Protein AF-A0A7V9P901-F1 (afdb_monomer_lite)

Foldseek 3Di:
DKDWDKDFQPVVLVVFWDDWDWDDDDDPRPWIKIWTAGPVRFGAWMATDDPPPGPGPDVRCVVCVVRNVVRIDGPVNDIDDPPPDVVVVVVVVVVVVDDPVVVVVVVVVVVVVVVVCVVVDPDD

Secondary structure (DSSP, 8-state):
-EE--EEE-HHHHHHHEEEEEEE-SBTTBSS-EEEEEETT--EEEEEE-SGGG--TTHHHHHHTGGGSGGGEEETTSS-EE----HHHHHHHHHHTTS-HHHHHHHHHHHHHHHHHHHHHS---

Sequence (124 aa):
MQCNILVFDYEKAKEKLARITYTEEGSGKKHPVYRFFDGDNDYICEVRYGGATANALQRGFWTHTKNALKYFDSITNGWIDYSLNPVLVKFFSHALLSTSRAHENALVELQKDIEEQKRNSVLG

Structure (mmCIF, N/CA/C/O backbone):
data_AF-A0A7V9P901-F1
#
_entry.id   AF-A0A7V9P901-F1
#
loop_
_atom_site.group_PDB
_atom_site.id
_atom_site.type_symbol
_atom_site.label_atom_id
_atom_site.label_alt_id
_atom_site.label_comp_id
_atom_site.label_asym_id
_atom_site.label_entity_id
_atom_site.label_seq_id
_atom_site.pdbx_PDB_ins_code
_atom_site.Cartn_x
_atom_site.Cartn_y
_atom_site.Cartn_z
_atom_site.occupancy
_atom_site.B_iso_or_equiv
_atom_site.auth_seq_id
_atom_site.auth_comp_id
_atom_site.auth_asym_id
_atom_site.auth_atom_id
_atom_site.pdbx_PDB_model_num
ATOM 1 N N . MET A 1 1 ? -17.088 9.528 -3.647 1.00 62.81 1 MET A N 1
ATOM 2 C CA . MET A 1 1 ? -15.793 9.315 -4.338 1.00 62.81 1 MET A CA 1
ATOM 3 C C . MET A 1 1 ? -15.106 8.176 -3.616 1.00 62.81 1 MET A C 1
ATOM 5 O O . MET A 1 1 ? -14.829 8.318 -2.435 1.00 62.81 1 MET A O 1
ATOM 9 N N . GLN A 1 2 ? -14.871 7.044 -4.279 1.00 71.31 2 GLN A N 1
ATOM 10 C CA . GLN A 1 2 ? -14.317 5.868 -3.608 1.00 71.31 2 GLN A CA 1
ATOM 11 C C . GLN A 1 2 ? -12.783 5.900 -3.583 1.00 71.31 2 GLN A C 1
ATOM 13 O O . GLN A 1 2 ? -12.152 6.264 -4.573 1.00 71.31 2 GLN A O 1
ATOM 18 N N . CYS A 1 3 ? -12.188 5.515 -2.456 1.00 72.69 3 CYS A N 1
ATOM 19 C CA . CYS A 1 3 ? -10.744 5.387 -2.268 1.00 72.69 3 CYS A CA 1
ATOM 20 C C . CYS A 1 3 ? -10.424 4.031 -1.635 1.00 72.69 3 CYS A C 1
ATOM 22 O O . CYS A 1 3 ? -11.201 3.517 -0.836 1.00 72.69 3 CYS A O 1
ATOM 24 N N . ASN A 1 4 ? -9.275 3.463 -1.976 1.00 75.75 4 ASN A N 1
ATOM 25 C CA . ASN A 1 4 ? -8.704 2.306 -1.306 1.00 75.75 4 ASN A CA 1
ATOM 26 C C . ASN A 1 4 ? -7.268 2.668 -0.929 1.00 75.75 4 ASN A C 1
ATOM 28 O O . ASN A 1 4 ? -6.503 3.112 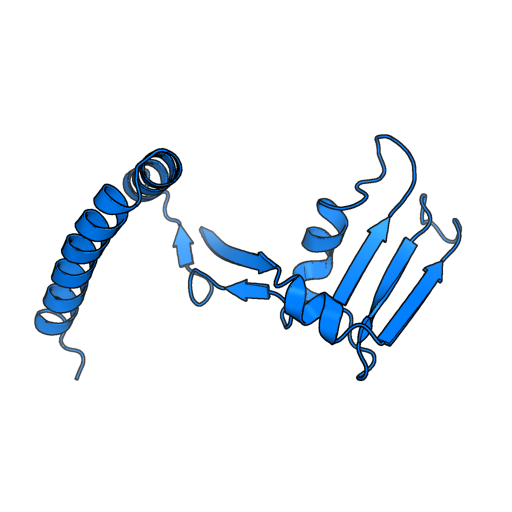-1.791 1.00 75.75 4 ASN A O 1
ATOM 32 N N . ILE A 1 5 ? -6.915 2.519 0.348 1.00 78.75 5 ILE A N 1
ATOM 33 C CA . ILE A 1 5 ? -5.540 2.747 0.783 1.00 78.75 5 ILE A CA 1
ATOM 34 C C . ILE A 1 5 ? -4.802 1.418 0.671 1.00 78.75 5 ILE A C 1
ATOM 36 O O . ILE A 1 5 ? -5.088 0.460 1.390 1.00 78.75 5 ILE A O 1
ATOM 40 N N . LEU A 1 6 ? -3.865 1.382 -0.268 1.00 82.62 6 LEU A N 1
ATOM 41 C CA . LEU A 1 6 ? -3.050 0.219 -0.573 1.00 82.62 6 LEU A CA 1
ATOM 42 C C . LEU A 1 6 ? -1.637 0.427 -0.028 1.00 82.62 6 LEU A C 1
ATOM 44 O O . LEU A 1 6 ? -1.014 1.457 -0.291 1.00 82.62 6 LEU A O 1
ATOM 48 N N . VAL A 1 7 ? -1.127 -0.561 0.700 1.00 85.38 7 VAL A N 1
ATOM 49 C CA . VAL A 1 7 ? 0.251 -0.598 1.199 1.00 85.38 7 VAL A CA 1
ATOM 50 C C . VAL A 1 7 ? 1.007 -1.665 0.426 1.00 85.38 7 VAL A C 1
ATOM 52 O O . VAL A 1 7 ? 0.552 -2.798 0.340 1.00 85.38 7 VAL A O 1
ATOM 55 N N . PHE A 1 8 ? 2.137 -1.296 -0.173 1.00 86.94 8 PHE A N 1
ATOM 56 C CA . PHE A 1 8 ? 2.969 -2.245 -0.906 1.00 86.94 8 PHE A CA 1
ATOM 57 C C . PHE A 1 8 ? 3.728 -3.156 0.065 1.00 86.94 8 PHE A C 1
ATOM 59 O O . PHE A 1 8 ? 4.496 -2.662 0.893 1.00 86.94 8 PHE A O 1
ATOM 66 N N . ASP A 1 9 ? 3.555 -4.467 -0.074 1.00 90.56 9 ASP A N 1
ATOM 67 C CA . ASP A 1 9 ? 4.289 -5.472 0.691 1.00 90.56 9 ASP A CA 1
ATOM 68 C C . ASP A 1 9 ? 5.646 -5.745 0.027 1.00 90.56 9 ASP A C 1
ATOM 70 O O . ASP A 1 9 ? 5.802 -6.585 -0.868 1.00 90.56 9 ASP A O 1
ATOM 74 N N . TYR A 1 10 ? 6.640 -4.975 0.467 1.00 89.56 10 TYR A N 1
ATOM 75 C CA . TYR A 1 10 ? 8.006 -5.071 -0.033 1.00 89.56 10 TYR A CA 1
ATOM 76 C C . TYR A 1 10 ? 8.657 -6.427 0.263 1.00 89.56 10 TYR A C 1
ATOM 78 O O . TYR A 1 10 ? 9.364 -6.954 -0.598 1.00 89.56 10 TYR A O 1
ATOM 86 N N . GLU A 1 11 ? 8.423 -7.005 1.442 1.00 92.75 11 GLU A N 1
ATOM 87 C CA . GLU A 1 11 ? 9.069 -8.263 1.825 1.00 92.75 11 GLU A CA 1
ATOM 88 C C . GLU A 1 11 ? 8.535 -9.421 0.980 1.00 92.75 11 GLU A C 1
ATOM 90 O O . GLU A 1 11 ? 9.323 -10.180 0.410 1.00 92.75 11 GLU A O 1
ATOM 95 N N . LYS A 1 12 ? 7.216 -9.488 0.767 1.00 93.50 12 LYS A N 1
ATOM 96 C CA . LYS A 1 12 ? 6.609 -10.469 -0.144 1.00 93.50 12 LYS A CA 1
ATOM 97 C C . LYS A 1 12 ? 7.087 -10.294 -1.580 1.00 93.50 12 LYS A C 1
ATOM 99 O O . LYS A 1 12 ? 7.396 -11.275 -2.253 1.00 93.50 12 LYS A O 1
ATOM 104 N N . ALA A 1 13 ? 7.155 -9.058 -2.070 1.00 91.94 13 ALA A N 1
ATOM 105 C CA . ALA A 1 13 ? 7.656 -8.776 -3.412 1.00 91.94 13 ALA A CA 1
ATOM 106 C C . ALA A 1 13 ? 9.108 -9.239 -3.593 1.00 91.94 13 ALA A C 1
ATOM 108 O O . ALA A 1 13 ? 9.451 -9.828 -4.618 1.00 91.94 13 ALA A O 1
ATOM 109 N N . LYS A 1 14 ? 9.950 -9.005 -2.585 1.00 93.00 14 LYS A N 1
ATOM 110 C CA . LYS A 1 14 ? 11.354 -9.414 -2.572 1.00 93.00 14 LYS A CA 1
ATOM 111 C C . LYS A 1 14 ? 11.512 -10.933 -2.513 1.00 93.00 14 LYS A C 1
ATOM 113 O O . LYS A 1 14 ? 12.340 -11.466 -3.243 1.00 93.00 14 LYS A O 1
ATOM 118 N N . GLU A 1 15 ? 10.725 -11.622 -1.688 1.00 96.56 15 GLU A N 1
ATOM 119 C CA . GLU A 1 15 ? 10.735 -13.088 -1.592 1.00 96.56 15 GLU A CA 1
ATOM 120 C C . GLU A 1 15 ? 10.312 -13.745 -2.912 1.00 96.56 15 GLU A C 1
ATOM 122 O O . GLU A 1 15 ? 10.910 -14.727 -3.345 1.00 96.56 15 GLU A O 1
ATOM 127 N N . LYS A 1 16 ? 9.275 -13.205 -3.563 1.00 95.88 16 LYS A N 1
ATOM 128 C CA . LYS A 1 16 ? 8.684 -13.802 -4.769 1.00 95.88 16 LYS A CA 1
ATOM 129 C C . LYS A 1 16 ? 9.403 -13.437 -6.063 1.00 95.88 16 LYS A C 1
ATOM 131 O O . LYS A 1 16 ? 9.125 -14.063 -7.083 1.00 95.88 16 LYS A O 1
ATOM 136 N N . LEU A 1 17 ? 10.298 -12.451 -6.051 1.00 95.88 17 LEU A N 1
ATOM 137 C CA . LEU A 1 17 ? 11.022 -12.009 -7.238 1.00 95.88 17 LEU A CA 1
ATOM 138 C C . LEU A 1 17 ? 11.806 -13.162 -7.880 1.00 95.88 17 LEU A C 1
ATOM 140 O O . LEU A 1 17 ? 12.732 -13.701 -7.281 1.00 95.88 17 LEU A O 1
ATOM 144 N N . ALA A 1 18 ? 11.488 -13.474 -9.136 1.00 97.25 18 ALA A N 1
ATOM 145 C CA . ALA A 1 18 ? 12.174 -14.518 -9.897 1.00 97.25 18 ALA A CA 1
ATOM 146 C C . ALA A 1 18 ? 12.866 -13.984 -11.155 1.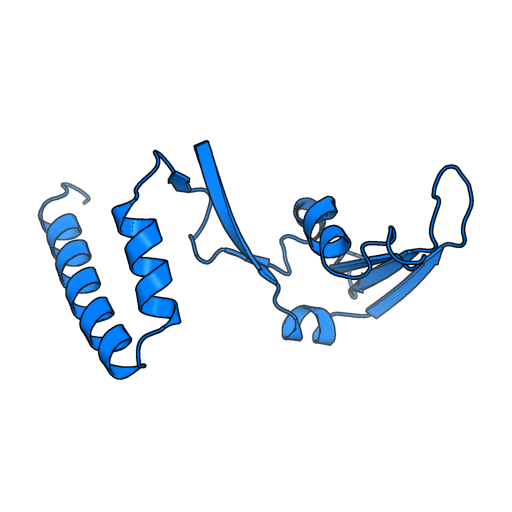00 97.25 18 ALA A C 1
ATOM 148 O O . ALA A 1 18 ? 13.851 -14.562 -11.613 1.00 97.25 18 ALA A O 1
ATOM 149 N N . ARG A 1 19 ? 12.365 -12.888 -11.741 1.00 96.19 19 ARG A N 1
ATOM 150 C CA . ARG A 1 19 ? 12.861 -12.398 -13.030 1.00 96.19 19 ARG A CA 1
ATOM 151 C C . ARG A 1 19 ? 12.794 -10.882 -13.134 1.00 96.19 19 ARG A C 1
ATOM 153 O O . ARG A 1 19 ? 11.771 -10.269 -12.845 1.00 96.19 19 ARG A O 1
ATOM 160 N N . ILE A 1 20 ? 13.874 -10.282 -13.627 1.00 93.81 20 ILE A N 1
ATOM 161 C CA . ILE A 1 20 ? 13.935 -8.857 -13.957 1.00 93.81 20 ILE A CA 1
ATOM 162 C C . ILE A 1 20 ? 14.167 -8.730 -15.458 1.00 93.81 20 ILE A C 1
ATOM 164 O O . ILE A 1 20 ? 15.093 -9.331 -15.998 1.00 93.81 20 ILE A O 1
ATOM 168 N N . THR A 1 21 ? 13.342 -7.941 -16.141 1.00 92.38 21 THR A N 1
ATOM 169 C CA . THR A 1 21 ? 13.585 -7.579 -17.543 1.00 92.38 21 THR A CA 1
ATOM 170 C C . THR A 1 21 ? 13.972 -6.130 -17.662 1.00 92.38 21 THR A C 1
ATOM 172 O O . THR A 1 21 ? 13.313 -5.269 -17.078 1.00 92.38 21 THR A O 1
ATOM 175 N N . TYR A 1 22 ? 14.948 -5.871 -18.515 1.00 89.56 22 TYR A N 1
ATOM 176 C CA . TYR A 1 22 ? 15.310 -4.539 -18.949 1.00 89.56 22 TYR A CA 1
ATOM 177 C C . TYR A 1 22 ? 14.713 -4.258 -20.331 1.00 89.56 22 TYR A C 1
ATOM 179 O O . TYR A 1 22 ? 14.683 -5.127 -21.202 1.00 89.56 22 TYR A O 1
ATOM 187 N N . THR A 1 23 ? 14.194 -3.053 -20.529 1.00 85.69 23 THR A N 1
ATOM 188 C CA . THR A 1 23 ? 13.780 -2.549 -21.840 1.00 85.69 23 THR A CA 1
ATOM 189 C C . THR A 1 23 ? 14.466 -1.208 -22.068 1.00 85.69 23 THR A C 1
ATOM 191 O O . THR A 1 23 ? 14.235 -0.278 -21.291 1.00 85.69 23 THR A O 1
ATOM 194 N N . GLU A 1 24 ? 15.290 -1.127 -23.116 1.00 78.56 24 GLU A N 1
ATOM 195 C CA . GLU A 1 24 ? 15.959 0.104 -23.557 1.00 78.56 24 GLU A CA 1
ATOM 196 C C . GLU A 1 24 ? 14.967 1.162 -24.061 1.00 78.56 24 GLU A C 1
ATOM 198 O O . GLU A 1 24 ? 13.804 0.868 -24.361 1.00 78.56 24 GLU A O 1
ATOM 203 N N . GLU A 1 25 ? 15.428 2.413 -24.135 1.00 68.00 25 GLU A N 1
ATOM 204 C CA . GLU A 1 25 ? 14.668 3.519 -24.724 1.00 68.00 25 GLU A CA 1
ATOM 205 C C . GLU A 1 25 ? 14.360 3.238 -26.205 1.00 68.00 25 GLU A C 1
ATOM 207 O O . GLU A 1 25 ? 15.238 2.867 -26.979 1.00 68.00 25 GLU A O 1
ATOM 212 N N . GLY A 1 26 ? 13.095 3.406 -26.609 1.00 62.34 26 GLY A N 1
ATOM 213 C CA . GLY A 1 26 ? 12.629 3.108 -27.969 1.00 62.34 26 GLY A CA 1
ATOM 214 C C . GLY A 1 26 ? 11.146 2.723 -28.032 1.00 62.34 26 GLY A C 1
ATOM 215 O O . GLY A 1 26 ? 10.555 2.301 -27.040 1.00 62.34 26 GLY A O 1
ATOM 216 N N . SER A 1 27 ? 10.511 2.893 -29.201 1.00 55.97 27 SER A N 1
ATOM 217 C CA . SER A 1 27 ? 9.062 2.667 -29.429 1.00 55.97 27 SER A CA 1
ATOM 218 C C . SER A 1 27 ? 8.128 3.562 -28.591 1.00 55.97 27 SER A C 1
ATOM 220 O O . SER A 1 27 ? 7.185 3.093 -27.956 1.00 55.97 27 SER A O 1
ATOM 222 N N . GLY A 1 28 ? 8.407 4.870 -28.543 1.00 60.59 28 GLY A N 1
ATOM 223 C CA . GLY A 1 28 ? 7.561 5.859 -27.854 1.00 60.59 28 GLY A CA 1
ATOM 224 C C . GLY A 1 28 ? 7.754 5.947 -26.332 1.00 60.59 28 GLY A C 1
ATOM 225 O O . GLY A 1 28 ? 7.116 6.775 -25.684 1.00 60.59 28 GLY A O 1
ATOM 226 N N . LYS A 1 29 ? 8.648 5.140 -25.740 1.00 62.12 29 LYS A N 1
ATOM 227 C CA . LYS A 1 29 ? 9.031 5.241 -24.323 1.00 62.12 29 LYS A CA 1
ATOM 228 C C . LYS A 1 29 ? 10.317 6.051 -24.177 1.00 62.12 29 LYS A C 1
ATOM 230 O O . LYS A 1 29 ? 11.354 5.674 -24.707 1.00 62.12 29 LYS A O 1
ATOM 235 N N . LYS A 1 30 ? 10.219 7.150 -23.425 1.00 66.88 30 LYS A N 1
ATOM 236 C CA . LYS A 1 30 ? 11.277 8.155 -23.220 1.00 66.88 30 LYS A CA 1
ATOM 237 C C . LYS A 1 30 ? 12.394 7.718 -22.256 1.00 66.88 30 LYS A C 1
ATOM 239 O O . LYS A 1 30 ? 13.364 8.443 -22.130 1.00 66.88 30 LYS A O 1
ATOM 244 N N . HIS A 1 31 ? 12.213 6.609 -21.536 1.00 75.88 31 HIS A N 1
ATOM 245 C CA . HIS A 1 31 ? 13.032 6.216 -20.385 1.00 75.88 31 HIS A CA 1
ATOM 246 C C . HIS A 1 31 ? 13.163 4.685 -20.309 1.00 75.88 31 HIS A C 1
ATOM 248 O O . HIS A 1 31 ? 12.139 4.013 -20.518 1.00 75.88 31 HIS A O 1
ATOM 254 N N . PRO A 1 32 ? 14.347 4.121 -19.985 1.00 82.25 32 PRO A N 1
ATOM 255 C CA . PRO A 1 32 ? 14.519 2.691 -19.765 1.00 82.25 32 PRO A CA 1
ATOM 256 C C . PRO A 1 32 ? 13.630 2.188 -18.629 1.00 82.25 32 PRO A C 1
ATOM 258 O O . PRO A 1 32 ? 13.350 2.904 -17.661 1.00 82.25 32 PRO A O 1
ATOM 261 N N . VAL A 1 33 ? 13.205 0.929 -18.734 1.00 84.00 33 VAL A N 1
ATOM 262 C CA . VAL A 1 33 ? 12.309 0.304 -17.754 1.00 84.00 33 VAL A CA 1
ATOM 263 C C . VAL A 1 33 ? 12.876 -1.020 -17.271 1.00 84.00 33 VAL A C 1
ATOM 265 O O . VAL A 1 33 ? 13.153 -1.908 -18.076 1.00 84.00 33 VAL A O 1
ATOM 268 N N . TYR A 1 34 ? 12.953 -1.173 -15.953 1.00 87.06 34 TYR A N 1
ATOM 269 C CA . TYR A 1 34 ? 13.152 -2.457 -15.293 1.00 87.06 34 TYR A CA 1
ATOM 270 C C . TYR A 1 34 ? 11.801 -2.956 -14.802 1.00 87.06 34 TYR A C 1
ATOM 272 O O . TYR A 1 34 ? 11.156 -2.270 -14.014 1.00 87.06 34 TYR A O 1
ATOM 280 N N . ARG A 1 35 ? 11.361 -4.124 -15.271 1.00 88.88 35 ARG A N 1
ATOM 281 C CA . ARG A 1 35 ? 10.152 -4.793 -14.765 1.00 88.88 35 ARG A CA 1
ATOM 282 C C . ARG A 1 35 ? 10.534 -6.010 -13.952 1.00 88.88 35 ARG A C 1
ATOM 284 O O . ARG A 1 35 ? 11.395 -6.779 -14.375 1.00 88.88 35 ARG A O 1
ATOM 291 N N . PHE A 1 36 ? 9.854 -6.171 -12.832 1.00 91.50 36 PHE A N 1
ATOM 292 C CA . PHE A 1 36 ? 10.068 -7.222 -11.856 1.00 91.50 36 PHE A CA 1
ATOM 293 C C . PHE A 1 36 ? 8.890 -8.190 -11.937 1.00 91.50 36 PHE A C 1
ATOM 295 O O . PHE A 1 36 ? 7.734 -7.758 -11.922 1.00 91.50 36 PHE A O 1
ATOM 302 N N . PHE A 1 37 ? 9.193 -9.479 -12.048 1.00 92.94 37 PHE A N 1
ATOM 303 C CA . PHE A 1 37 ? 8.221 -10.560 -12.157 1.00 92.94 37 PHE A CA 1
ATOM 304 C C . PHE A 1 37 ? 8.524 -11.656 -11.146 1.00 92.94 37 PHE A C 1
ATOM 306 O O . PHE A 1 37 ? 9.688 -11.886 -10.797 1.00 92.94 37 PHE A O 1
ATOM 313 N N . ASP A 1 38 ? 7.485 -12.347 -10.704 1.00 95.00 38 ASP A N 1
ATOM 314 C CA . ASP A 1 38 ? 7.634 -13.487 -9.809 1.00 95.00 38 ASP A CA 1
ATOM 315 C C . ASP A 1 38 ? 7.787 -14.824 -10.537 1.00 95.00 38 ASP A C 1
ATOM 317 O O . ASP A 1 38 ? 7.923 -14.874 -11.763 1.00 95.00 38 ASP A O 1
ATOM 321 N N . GLY A 1 39 ? 7.818 -15.909 -9.757 1.00 94.94 39 GLY A N 1
ATOM 322 C CA . GLY A 1 39 ? 7.961 -17.277 -10.261 1.00 94.94 39 GLY A CA 1
ATOM 323 C C . GLY A 1 39 ? 6.833 -17.723 -11.195 1.00 94.94 39 GLY A C 1
ATOM 324 O O . GLY A 1 39 ? 7.086 -18.527 -12.089 1.00 94.94 39 GLY A O 1
ATOM 325 N N . ASP A 1 40 ? 5.640 -17.141 -11.053 1.00 94.50 40 ASP A N 1
ATOM 326 C CA . ASP A 1 40 ? 4.477 -17.401 -11.909 1.00 94.50 40 ASP A CA 1
ATOM 327 C C . ASP A 1 40 ? 4.426 -16.457 -13.123 1.00 94.50 40 ASP A C 1
ATOM 329 O O . ASP A 1 40 ? 3.481 -16.480 -13.910 1.00 94.50 40 ASP A O 1
ATOM 333 N N . ASN A 1 41 ? 5.479 -15.652 -13.313 1.00 91.75 41 ASN A N 1
ATOM 334 C CA . ASN A 1 41 ? 5.620 -14.662 -14.374 1.00 91.75 41 ASN A CA 1
ATOM 335 C C . ASN A 1 41 ? 4.645 -13.473 -14.277 1.00 91.75 41 ASN A C 1
ATOM 337 O O . ASN A 1 41 ? 4.481 -12.717 -15.241 1.00 91.75 41 ASN A O 1
ATOM 341 N N . ASP A 1 42 ? 4.046 -13.263 -13.111 1.00 91.62 42 ASP A N 1
ATOM 342 C CA . ASP A 1 42 ? 3.164 -12.138 -12.847 1.00 91.62 42 ASP A CA 1
ATOM 343 C C . ASP A 1 42 ? 3.955 -10.877 -12.504 1.00 91.62 42 ASP A C 1
ATOM 345 O O . ASP A 1 42 ? 5.069 -10.906 -11.979 1.00 91.62 42 ASP A O 1
ATOM 349 N N . TYR A 1 43 ? 3.344 -9.731 -12.785 1.00 90.62 43 TYR A N 1
ATOM 350 C CA . TYR A 1 43 ? 3.939 -8.422 -12.559 1.00 90.62 43 TYR A CA 1
ATOM 351 C C . TYR A 1 43 ? 4.000 -8.069 -11.062 1.00 90.62 43 TYR A C 1
ATOM 353 O O . TYR A 1 43 ? 2.983 -8.074 -10.368 1.00 90.62 43 TYR A O 1
ATOM 361 N N . ILE A 1 44 ? 5.190 -7.692 -10.585 1.00 90.94 44 ILE A N 1
ATOM 362 C CA . ILE A 1 44 ? 5.415 -7.181 -9.225 1.00 90.94 44 ILE A CA 1
ATOM 363 C C . ILE A 1 44 ? 5.422 -5.653 -9.234 1.00 90.94 44 ILE A C 1
ATOM 365 O O . ILE A 1 44 ? 4.595 -5.000 -8.602 1.00 90.94 44 ILE A O 1
ATOM 369 N N . CYS A 1 45 ? 6.379 -5.067 -9.951 1.00 87.81 45 CYS A N 1
ATOM 370 C CA . CYS A 1 45 ? 6.553 -3.625 -10.060 1.00 87.81 45 CYS A CA 1
ATOM 371 C C . CYS A 1 45 ? 7.431 -3.268 -11.265 1.00 87.81 45 CYS A C 1
ATOM 373 O O . CYS A 1 45 ? 7.983 -4.139 -11.947 1.00 87.81 45 CYS A O 1
ATOM 375 N N . GLU A 1 46 ? 7.575 -1.972 -11.536 1.00 86.06 46 GLU A N 1
ATOM 376 C CA . GLU A 1 46 ? 8.549 -1.475 -12.496 1.00 86.06 46 GLU A CA 1
ATOM 377 C C . GLU A 1 46 ? 9.188 -0.173 -12.026 1.00 86.06 46 GLU A C 1
ATOM 379 O O . GLU A 1 46 ? 8.556 0.653 -11.367 1.00 86.06 46 GLU A O 1
ATOM 384 N N . VAL A 1 47 ? 10.445 0.008 -12.414 1.00 80.69 47 VAL A N 1
ATOM 385 C CA . VAL A 1 47 ? 11.253 1.192 -12.132 1.00 80.69 47 VAL A CA 1
ATOM 386 C C . VAL A 1 47 ? 11.668 1.802 -13.463 1.00 80.69 47 VAL A C 1
ATOM 388 O O . VAL A 1 47 ? 12.116 1.097 -14.371 1.00 80.69 47 VAL A O 1
ATOM 391 N N . ARG A 1 48 ? 11.502 3.120 -13.593 1.00 79.50 48 ARG A N 1
ATOM 392 C CA . ARG A 1 48 ? 11.841 3.872 -14.811 1.00 79.50 48 ARG A CA 1
ATOM 393 C C . ARG A 1 48 ? 12.957 4.867 -14.518 1.00 79.50 48 ARG A C 1
ATOM 395 O O . ARG A 1 48 ? 12.746 5.784 -13.733 1.00 79.50 48 ARG A O 1
ATOM 402 N N . TYR A 1 49 ? 14.118 4.722 -15.147 1.00 72.38 49 TYR A N 1
ATOM 403 C CA . TYR A 1 49 ? 15.256 5.634 -14.942 1.00 72.38 49 TYR A CA 1
ATOM 404 C C . TYR A 1 49 ? 15.298 6.711 -16.030 1.00 72.38 49 TYR A C 1
ATOM 406 O O . TYR A 1 49 ? 14.935 6.422 -17.158 1.00 72.38 49 TYR A O 1
ATOM 414 N N . GLY A 1 50 ? 15.715 7.948 -15.727 1.00 63.44 50 GLY A N 1
ATOM 415 C CA . GLY A 1 50 ? 15.771 9.015 -16.749 1.00 63.44 50 GLY A CA 1
ATOM 416 C C . GLY A 1 50 ? 15.651 10.468 -16.260 1.00 63.44 50 GLY A C 1
ATOM 417 O O . GLY A 1 50 ? 14.880 11.252 -16.813 1.00 63.44 50 GLY A O 1
ATOM 418 N N . GLY A 1 51 ? 16.406 10.847 -15.225 1.00 62.53 51 GLY A N 1
ATOM 419 C CA . GLY A 1 51 ? 16.464 12.233 -14.731 1.00 62.53 51 GLY A CA 1
ATOM 420 C C . GLY A 1 51 ? 15.233 12.675 -13.925 1.00 62.53 51 GLY A C 1
ATOM 421 O O . GLY A 1 51 ? 14.403 11.856 -13.548 1.00 62.53 51 GLY A O 1
ATOM 422 N N . ALA A 1 52 ? 15.097 13.979 -13.657 1.00 60.38 52 ALA A N 1
ATOM 423 C CA . ALA A 1 52 ? 14.037 14.537 -12.798 1.00 60.38 52 ALA A CA 1
ATOM 424 C C . ALA A 1 52 ? 12.596 14.272 -13.296 1.00 60.38 52 ALA A C 1
ATOM 426 O O . ALA A 1 52 ? 11.649 14.343 -12.517 1.00 60.38 52 ALA A O 1
ATOM 427 N N . THR A 1 53 ? 12.416 13.947 -14.582 1.00 60.00 53 THR A N 1
ATOM 428 C CA . THR A 1 53 ? 11.116 13.550 -15.155 1.00 60.00 53 THR A CA 1
ATOM 429 C C . THR A 1 53 ? 10.844 12.050 -15.049 1.00 60.00 53 THR A C 1
ATOM 431 O O . THR A 1 53 ? 9.692 11.619 -15.176 1.00 60.00 53 THR A O 1
ATOM 434 N N . ALA A 1 54 ? 11.878 11.242 -14.807 1.00 59.06 54 ALA A N 1
ATOM 435 C CA . ALA A 1 54 ? 11.731 9.818 -14.587 1.00 59.06 54 ALA A CA 1
ATOM 436 C C . ALA A 1 54 ? 11.304 9.563 -13.145 1.00 59.06 54 ALA A C 1
ATOM 438 O O . ALA A 1 54 ? 12.045 9.726 -12.179 1.00 59.06 54 ALA A O 1
ATOM 439 N N . ASN A 1 55 ? 10.047 9.162 -13.006 1.00 57.94 55 ASN A N 1
ATOM 440 C CA . ASN A 1 55 ? 9.453 8.797 -11.732 1.00 57.94 55 ASN A CA 1
ATOM 441 C C . ASN A 1 55 ? 9.930 7.397 -11.329 1.00 57.94 55 ASN A C 1
ATOM 443 O O . ASN A 1 55 ? 9.177 6.432 -11.459 1.00 57.94 55 ASN A O 1
ATOM 447 N N . ALA A 1 56 ? 11.182 7.298 -10.882 1.00 55.31 56 ALA A N 1
ATOM 448 C CA . ALA A 1 56 ? 11.861 6.020 -10.699 1.00 55.31 56 ALA A CA 1
ATOM 449 C C . ALA A 1 56 ? 11.122 5.065 -9.756 1.00 55.31 56 ALA A C 1
ATOM 451 O O . ALA A 1 56 ? 10.980 3.897 -10.094 1.00 55.31 56 ALA A O 1
ATOM 452 N N . LEU A 1 57 ? 10.565 5.555 -8.646 1.00 53.25 57 LEU A N 1
ATOM 453 C CA . LEU A 1 57 ? 9.829 4.707 -7.701 1.00 53.25 57 LEU A CA 1
ATOM 454 C C . LEU A 1 57 ? 8.342 5.060 -7.615 1.00 53.25 57 LEU A C 1
ATOM 456 O O . LEU A 1 57 ? 7.485 4.204 -7.808 1.00 53.25 57 LEU A O 1
ATOM 460 N N . GLN A 1 58 ? 8.015 6.331 -7.361 1.00 51.28 58 GLN A N 1
ATOM 461 C CA . GLN A 1 58 ? 6.661 6.705 -6.947 1.00 51.28 58 GLN A CA 1
ATOM 462 C C . GLN A 1 58 ? 5.593 6.382 -8.001 1.00 51.28 58 GLN A C 1
ATOM 464 O O . GLN A 1 58 ? 4.601 5.746 -7.673 1.00 51.28 58 GLN A O 1
ATOM 469 N N . ARG A 1 59 ? 5.772 6.733 -9.283 1.00 55.34 59 ARG A N 1
ATOM 470 C CA . ARG A 1 59 ? 4.732 6.434 -10.292 1.00 55.34 59 ARG A CA 1
ATOM 471 C C . ARG A 1 59 ? 4.768 5.009 -10.829 1.00 55.34 59 ARG A C 1
ATOM 473 O O . ARG A 1 59 ? 3.735 4.566 -11.319 1.00 55.34 59 ARG A O 1
ATOM 480 N N . GLY A 1 60 ? 5.895 4.300 -10.757 1.00 56.94 60 GLY A N 1
ATOM 481 C CA . GLY A 1 60 ? 5.989 2.906 -11.213 1.00 56.94 60 GLY A CA 1
ATOM 482 C C . GLY A 1 60 ? 5.057 1.983 -10.424 1.00 56.94 60 GLY A C 1
ATOM 483 O O . GLY A 1 60 ? 4.305 1.202 -11.010 1.00 56.94 60 GLY A O 1
ATOM 484 N N . PHE A 1 61 ? 5.008 2.180 -9.103 1.00 58.97 61 PHE A N 1
ATOM 485 C CA . PHE A 1 61 ? 4.068 1.489 -8.221 1.00 58.97 61 PHE A CA 1
ATOM 486 C C . PHE A 1 61 ? 2.611 1.912 -8.439 1.00 58.97 61 PHE A C 1
ATOM 488 O O . PHE A 1 61 ? 1.734 1.053 -8.406 1.00 58.97 61 PHE A O 1
ATOM 495 N N . TRP A 1 62 ? 2.349 3.198 -8.716 1.00 60.41 62 TRP A N 1
ATOM 496 C CA . TRP A 1 62 ? 0.989 3.745 -8.868 1.00 60.41 62 TRP A CA 1
ATOM 497 C C . TRP A 1 62 ? 0.346 3.529 -10.251 1.00 60.41 62 TRP A C 1
ATOM 499 O O . TRP A 1 62 ? -0.858 3.323 -10.357 1.00 60.41 62 TRP A O 1
ATOM 509 N N . THR A 1 63 ? 1.117 3.568 -11.341 1.00 58.81 63 THR A N 1
ATOM 510 C CA . THR A 1 63 ? 0.558 3.534 -12.713 1.00 58.81 63 THR A CA 1
ATOM 511 C C . THR A 1 63 ? 0.080 2.131 -13.102 1.00 58.81 63 THR A C 1
ATOM 513 O O . THR A 1 63 ? -0.822 1.972 -13.925 1.00 58.81 63 THR A O 1
ATOM 516 N N . HIS A 1 64 ? 0.657 1.103 -12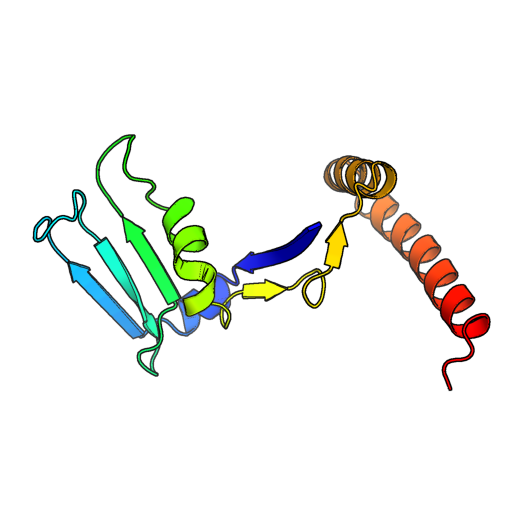.477 1.00 65.31 64 HIS A N 1
ATOM 517 C CA . HIS A 1 64 ? 0.341 -0.300 -12.734 1.00 65.31 64 HIS A CA 1
ATOM 518 C C . HIS A 1 64 ? -0.093 -1.057 -11.474 1.00 65.31 64 HIS A C 1
ATOM 520 O O . HIS A 1 64 ? -0.084 -2.284 -11.487 1.00 65.31 64 HIS A O 1
ATOM 526 N N . THR A 1 65 ? -0.543 -0.361 -10.420 1.00 65.81 65 THR A N 1
ATOM 527 C CA . THR A 1 65 ? -1.034 -0.984 -9.172 1.00 65.81 65 THR A CA 1
ATOM 528 C C . THR A 1 65 ? -2.085 -2.056 -9.444 1.00 65.81 65 THR A C 1
ATOM 530 O O . THR A 1 65 ? -2.033 -3.126 -8.853 1.00 65.81 65 THR A O 1
ATOM 533 N N . LYS A 1 66 ? -2.977 -1.829 -10.421 1.00 73.75 66 LYS A N 1
ATOM 534 C CA . LYS A 1 66 ? -3.990 -2.811 -10.842 1.00 73.75 66 LYS A CA 1
ATOM 535 C C . LYS A 1 66 ? -3.406 -4.161 -11.288 1.00 73.75 66 LYS A C 1
ATOM 537 O O . LYS A 1 66 ? -4.047 -5.185 -11.102 1.00 73.75 66 LYS A O 1
ATOM 542 N N . ASN A 1 67 ? -2.203 -4.158 -11.865 1.00 79.56 67 ASN A N 1
ATOM 543 C CA . ASN A 1 67 ? -1.526 -5.359 -12.356 1.00 79.56 67 ASN A CA 1
ATOM 544 C C . ASN A 1 67 ? -0.716 -6.053 -11.248 1.00 79.56 67 ASN A C 1
ATOM 546 O O . ASN A 1 67 ? -0.289 -7.183 -11.436 1.00 79.56 67 ASN A O 1
ATOM 550 N N . ALA A 1 68 ? -0.483 -5.366 -10.127 1.00 84.50 68 ALA A N 1
ATOM 551 C CA . ALA A 1 68 ? 0.335 -5.822 -9.008 1.00 84.50 68 ALA A CA 1
ATOM 552 C C . ALA A 1 68 ? -0.473 -5.988 -7.715 1.00 84.50 68 ALA A C 1
ATOM 554 O O . ALA A 1 68 ? 0.133 -6.118 -6.657 1.00 84.50 68 ALA A O 1
ATOM 555 N N . LEU A 1 69 ? -1.815 -5.972 -7.763 1.00 86.06 69 LEU A N 1
ATOM 556 C CA . LEU A 1 69 ? -2.673 -5.948 -6.564 1.00 86.06 69 LEU A CA 1
ATOM 557 C C . LEU A 1 69 ? -2.328 -7.043 -5.548 1.00 86.06 69 LEU A C 1
ATOM 559 O O . LEU A 1 69 ? -2.465 -6.825 -4.355 1.00 86.06 69 LEU A O 1
ATOM 563 N N . LYS A 1 70 ? -1.812 -8.189 -6.000 1.00 89.81 70 LYS A N 1
ATOM 564 C CA . LYS A 1 70 ? -1.364 -9.282 -5.128 1.00 89.81 70 LYS A CA 1
ATOM 565 C C . LYS A 1 70 ? -0.194 -8.941 -4.192 1.00 89.81 70 LYS A C 1
ATOM 567 O O . LYS A 1 70 ? 0.051 -9.692 -3.248 1.00 89.81 70 LYS A O 1
ATOM 572 N N . TYR A 1 71 ? 0.525 -7.851 -4.455 1.00 89.31 71 TYR A N 1
ATOM 573 C CA . TYR A 1 71 ? 1.604 -7.306 -3.622 1.00 89.31 71 TYR A CA 1
ATOM 574 C C . TYR A 1 71 ? 1.185 -6.051 -2.859 1.00 89.31 71 TYR A C 1
ATOM 576 O O . TYR A 1 71 ? 2.038 -5.333 -2.344 1.00 89.31 71 TYR A O 1
ATOM 584 N N . PHE A 1 72 ? -0.111 -5.754 -2.821 1.00 88.06 72 PHE A N 1
ATOM 585 C CA . PHE A 1 72 ? -0.642 -4.656 -2.040 1.00 88.06 72 PHE A CA 1
ATOM 586 C C . PHE A 1 72 ? -1.682 -5.166 -1.057 1.00 88.06 72 PHE A C 1
ATOM 588 O O . PHE A 1 72 ? -2.623 -5.859 -1.441 1.00 88.06 72 PHE A O 1
ATOM 595 N N . ASP A 1 73 ? -1.556 -4.730 0.186 1.00 86.56 73 ASP A N 1
ATOM 596 C CA . ASP A 1 73 ? -2.576 -4.938 1.197 1.00 86.56 73 ASP A CA 1
ATOM 597 C C . ASP A 1 73 ? -3.506 -3.733 1.240 1.00 86.56 73 ASP A C 1
ATOM 599 O O . ASP A 1 73 ? -3.073 -2.578 1.302 1.00 86.56 73 ASP A O 1
ATOM 603 N N . SER A 1 74 ? -4.809 -4.000 1.206 1.00 82.88 74 SER A N 1
ATOM 604 C CA . SER A 1 74 ? -5.817 -2.971 1.426 1.00 82.88 74 SER A CA 1
ATOM 605 C C . SER A 1 74 ? -6.032 -2.784 2.918 1.00 82.88 74 SER A C 1
ATOM 607 O O . SER A 1 74 ? -6.681 -3.603 3.567 1.00 82.88 74 SER A O 1
ATOM 609 N N . ILE A 1 75 ? -5.545 -1.671 3.463 1.00 81.94 75 ILE A N 1
ATOM 610 C CA . ILE A 1 75 ? -5.764 -1.352 4.881 1.00 81.94 75 ILE A CA 1
ATOM 611 C C . ILE A 1 75 ? -7.196 -0.872 5.152 1.00 81.94 75 ILE A C 1
ATOM 613 O O . ILE A 1 75 ? -7.627 -0.818 6.299 1.00 81.94 75 ILE A O 1
ATOM 617 N N . THR A 1 76 ? -7.945 -0.536 4.100 1.00 75.31 76 THR A N 1
ATOM 618 C CA . THR A 1 76 ? -9.374 -0.197 4.164 1.00 75.31 76 THR A CA 1
ATOM 619 C C . THR A 1 76 ? -10.280 -1.394 3.865 1.00 75.31 76 THR A C 1
ATOM 621 O O . THR A 1 76 ? -11.493 -1.222 3.795 1.00 75.31 76 THR A O 1
ATOM 624 N N . ASN A 1 77 ? -9.708 -2.594 3.683 1.00 74.25 77 ASN A N 1
ATOM 625 C CA . ASN A 1 77 ? -10.413 -3.823 3.306 1.00 74.25 77 ASN A CA 1
ATOM 626 C C . ASN A 1 77 ? -11.345 -3.645 2.087 1.00 74.25 77 ASN A C 1
ATOM 628 O O . ASN A 1 77 ? -12.466 -4.150 2.048 1.00 74.25 77 ASN A O 1
ATOM 632 N N . GLY A 1 78 ? -10.881 -2.884 1.094 1.00 77.00 78 GLY A N 1
ATOM 633 C CA . GLY A 1 78 ? -11.615 -2.557 -0.122 1.00 77.00 78 GLY A CA 1
ATOM 634 C C . GLY A 1 78 ? -11.784 -1.058 -0.357 1.00 77.00 78 GLY A C 1
ATOM 635 O O . GLY A 1 78 ? -11.104 -0.215 0.233 1.00 77.00 78 GLY A O 1
ATOM 636 N N . TRP A 1 79 ? -12.676 -0.738 -1.292 1.00 76.44 79 TRP A N 1
ATOM 637 C CA . TRP A 1 79 ? -13.020 0.631 -1.657 1.00 76.44 79 TRP A CA 1
ATOM 638 C C . TRP A 1 79 ? -14.010 1.215 -0.650 1.00 76.44 79 TRP A C 1
ATOM 640 O O . TRP A 1 79 ? -15.119 0.707 -0.504 1.00 76.44 79 TRP A O 1
ATOM 650 N N . ILE A 1 80 ? -13.623 2.307 0.002 1.00 68.69 80 ILE A N 1
ATOM 651 C CA . ILE A 1 80 ? -14.472 3.068 0.921 1.00 68.69 80 ILE A CA 1
ATOM 652 C C . ILE A 1 80 ? -14.924 4.366 0.257 1.00 68.69 80 ILE A C 1
ATOM 654 O O . ILE A 1 80 ? -14.153 4.999 -0.468 1.00 68.69 80 ILE A O 1
ATOM 658 N N . ASP A 1 81 ? -16.175 4.772 0.475 1.00 70.88 81 ASP A N 1
ATOM 659 C CA . ASP A 1 81 ? -16.645 6.071 -0.004 1.00 70.88 81 ASP A CA 1
ATOM 660 C C . ASP A 1 81 ? -16.148 7.178 0.929 1.00 70.88 81 ASP A C 1
ATOM 662 O O . ASP A 1 81 ? -16.531 7.256 2.095 1.00 70.88 81 ASP A O 1
ATOM 666 N N . TYR A 1 82 ? -15.296 8.052 0.403 1.00 59.81 82 TYR A N 1
ATOM 667 C CA . TYR A 1 82 ? -15.029 9.342 1.013 1.00 59.81 82 TYR A CA 1
ATOM 668 C C . TYR A 1 82 ? -16.037 10.347 0.453 1.00 59.81 82 TYR A C 1
ATOM 670 O O . TYR A 1 82 ? -15.718 11.165 -0.417 1.00 59.81 82 TYR A O 1
ATOM 678 N N . SER A 1 83 ? -17.247 10.378 1.014 1.00 63.00 83 SER A N 1
ATOM 679 C CA . SER A 1 83 ? -17.797 11.700 1.314 1.00 63.00 83 SER A CA 1
ATOM 680 C C . SER A 1 83 ? -16.777 12.356 2.239 1.00 63.00 83 SER A C 1
ATOM 682 O O . SER A 1 83 ? -16.396 11.728 3.229 1.00 63.00 83 SER A O 1
ATOM 684 N N . LEU A 1 84 ? -16.258 13.534 1.880 1.00 55.97 84 LEU A N 1
ATOM 685 C CA . LEU A 1 84 ? -15.205 14.204 2.644 1.00 55.97 84 LEU A CA 1
ATOM 686 C C . LEU A 1 84 ? -15.578 14.147 4.136 1.00 55.97 84 LEU A C 1
ATOM 688 O O . LEU A 1 84 ? -16.578 14.736 4.536 1.00 55.97 84 LEU A O 1
ATOM 692 N N . ASN A 1 85 ? -14.821 13.382 4.926 1.00 68.50 85 ASN A N 1
ATOM 693 C CA . ASN A 1 85 ? -15.006 13.256 6.366 1.00 68.50 85 ASN A CA 1
ATOM 694 C C . ASN A 1 85 ? -13.792 13.924 7.026 1.00 68.50 85 ASN A C 1
ATOM 696 O O . ASN A 1 85 ? -12.778 13.260 7.271 1.00 68.50 85 ASN A O 1
ATOM 700 N N . PRO A 1 86 ? -13.846 15.251 7.263 1.00 75.44 86 PRO A N 1
ATOM 701 C CA . PRO A 1 86 ? -12.726 16.003 7.821 1.00 75.44 86 PRO A CA 1
ATOM 702 C C . PRO A 1 86 ? -12.284 15.474 9.185 1.00 75.44 86 PRO A C 1
ATOM 704 O O . PRO A 1 86 ? -11.117 15.617 9.543 1.00 75.44 86 PRO A O 1
ATOM 707 N N . VAL A 1 87 ? -13.195 14.839 9.931 1.00 82.94 87 VAL A N 1
ATOM 708 C CA . VAL A 1 87 ? -12.899 14.233 11.232 1.00 82.94 87 VAL A CA 1
ATOM 709 C C . VAL A 1 87 ? -11.949 13.054 11.059 1.00 82.94 87 VAL A C 1
ATOM 711 O O . VAL A 1 87 ? -10.932 13.001 11.743 1.00 82.94 87 VAL A O 1
ATOM 714 N N . LEU A 1 88 ? -12.212 12.165 10.096 1.00 80.19 88 LEU A N 1
ATOM 715 C CA . LEU A 1 88 ? -11.347 11.014 9.826 1.00 80.19 88 LEU A CA 1
ATOM 716 C C . LEU A 1 88 ? -9.954 11.443 9.338 1.00 80.19 88 LEU A C 1
ATOM 718 O O . LEU A 1 88 ? -8.941 10.915 9.792 1.00 80.19 88 LEU A O 1
ATOM 722 N N . VAL A 1 89 ? -9.882 12.444 8.456 1.00 76.69 89 VAL A N 1
ATOM 723 C CA . VAL A 1 89 ? -8.597 12.988 7.975 1.00 76.69 89 VAL A CA 1
ATOM 724 C C . VAL A 1 89 ? -7.796 13.601 9.127 1.00 76.69 89 VAL A C 1
ATOM 726 O O . VAL A 1 89 ? -6.597 13.349 9.263 1.00 76.69 89 VAL A O 1
ATOM 729 N N . LYS A 1 90 ? -8.458 14.373 9.995 1.00 83.19 90 LYS A N 1
ATOM 730 C CA . LYS A 1 90 ? -7.832 14.967 11.179 1.00 83.19 90 LYS A CA 1
ATOM 731 C C . LYS A 1 90 ? -7.378 13.901 12.178 1.00 83.19 90 LYS A C 1
ATOM 733 O O . LYS A 1 90 ? -6.286 14.018 12.729 1.00 83.19 90 LYS A O 1
ATOM 738 N N . PHE A 1 91 ? -8.173 12.849 12.364 1.00 89.38 91 PHE A N 1
ATOM 739 C CA . PHE A 1 91 ? -7.822 11.712 13.207 1.00 89.38 91 PHE A CA 1
ATOM 740 C C . PHE A 1 91 ? -6.532 11.039 12.726 1.00 89.38 91 PHE A C 1
ATOM 742 O O . PHE A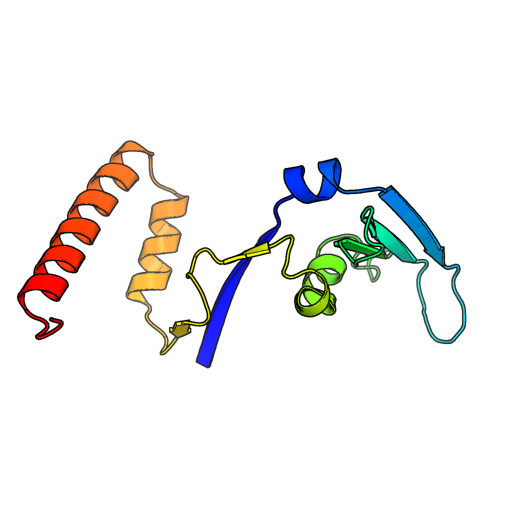 1 91 ? -5.601 10.901 13.515 1.00 89.38 91 PHE A O 1
ATOM 749 N N . PHE A 1 92 ? -6.413 10.731 11.427 1.00 83.75 92 PHE A N 1
ATOM 750 C CA . PHE A 1 92 ? -5.174 10.178 10.866 1.00 83.75 92 PHE A CA 1
ATOM 751 C C . PHE A 1 92 ? -3.978 11.120 11.032 1.00 83.75 92 PHE A C 1
ATOM 753 O O . PHE A 1 92 ? -2.903 10.678 11.433 1.00 83.75 92 PHE A O 1
ATOM 760 N N . SER A 1 93 ? -4.156 12.419 10.777 1.00 82.06 93 SER A 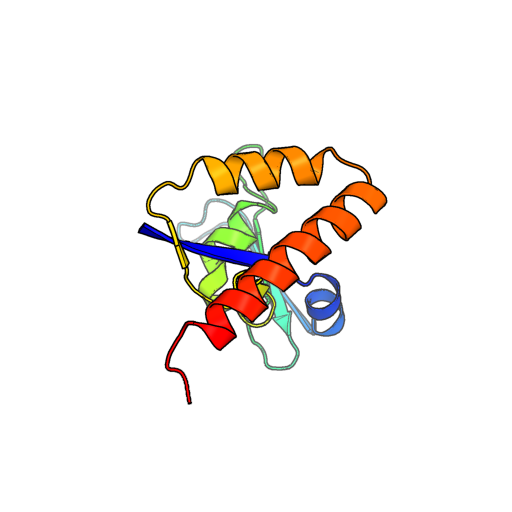N 1
ATOM 761 C CA . SER A 1 93 ? -3.088 13.408 10.965 1.00 82.06 93 SER A CA 1
ATOM 762 C C . SER A 1 93 ? -2.572 13.439 12.406 1.00 82.06 93 SER A C 1
ATOM 764 O O . SER A 1 93 ? -1.365 13.542 12.613 1.00 82.06 93 SER A O 1
ATOM 766 N N . HIS A 1 94 ? -3.457 13.337 13.399 1.00 90.31 94 HIS A N 1
ATOM 767 C CA . HIS A 1 94 ? -3.061 13.303 14.805 1.00 90.31 94 HIS A CA 1
ATOM 768 C C . HIS A 1 94 ? -2.451 11.961 15.206 1.00 90.31 94 HIS A C 1
ATOM 770 O O . HIS A 1 94 ? -1.437 11.954 15.901 1.00 90.31 94 HIS A O 1
ATOM 776 N N . ALA A 1 95 ? -3.003 10.847 14.720 1.00 92.12 95 ALA A N 1
ATOM 777 C CA . ALA A 1 95 ? -2.454 9.521 14.965 1.00 92.12 95 ALA A CA 1
ATOM 778 C C . ALA A 1 95 ? -1.005 9.415 14.460 1.00 92.12 95 ALA A C 1
ATOM 780 O O . ALA A 1 95 ? -0.139 8.953 15.190 1.00 92.12 95 ALA A O 1
ATOM 781 N N . LEU A 1 96 ? -0.681 9.934 13.273 1.00 85.50 96 LEU A N 1
ATOM 782 C CA . LEU A 1 96 ? 0.693 9.896 12.748 1.00 85.50 96 LEU A CA 1
ATOM 783 C C . LEU A 1 96 ? 1.721 10.668 13.598 1.00 85.50 96 LEU A C 1
ATOM 785 O O . LEU A 1 96 ? 2.918 10.433 13.462 1.00 85.50 96 LEU A O 1
ATOM 789 N N . LEU A 1 97 ? 1.271 11.582 14.463 1.00 90.25 97 LEU A N 1
ATOM 790 C CA . LEU A 1 97 ? 2.127 12.418 15.312 1.00 90.25 97 LEU A CA 1
ATOM 791 C C . LEU A 1 97 ? 2.120 11.997 16.789 1.00 90.25 97 LEU A C 1
ATOM 793 O O . LEU A 1 97 ? 2.899 12.529 17.579 1.00 90.25 97 LEU A O 1
ATOM 797 N N . SER A 1 98 ? 1.229 11.088 17.189 1.00 93.12 98 SER A N 1
ATOM 798 C CA . SER A 1 98 ? 1.054 10.703 18.589 1.00 93.12 98 SER A CA 1
ATOM 799 C C . SER A 1 98 ? 1.864 9.462 18.978 1.00 93.12 98 SER A C 1
ATOM 801 O O . SER A 1 98 ? 2.451 8.774 18.148 1.00 93.12 98 SER A O 1
ATOM 803 N N . THR A 1 99 ? 1.899 9.173 20.279 1.00 96.31 99 THR A N 1
ATOM 804 C CA . THR A 1 99 ? 2.616 8.016 20.837 1.00 96.31 99 THR A CA 1
ATOM 805 C C . THR A 1 99 ? 1.798 6.729 20.729 1.00 96.31 99 THR A C 1
ATOM 807 O O . THR A 1 99 ? 0.569 6.788 20.713 1.00 96.31 99 THR A O 1
ATOM 810 N N . SER A 1 100 ? 2.465 5.569 20.772 1.00 93.75 100 SER A N 1
ATOM 811 C CA . SER A 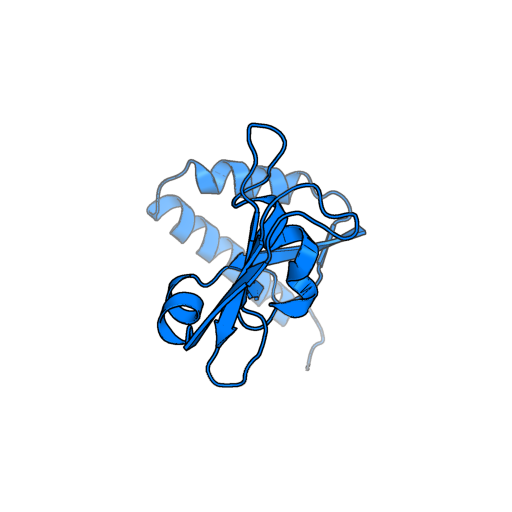1 100 ? 1.819 4.243 20.757 1.00 93.75 100 SER A CA 1
ATOM 812 C C . SER A 1 100 ? 0.731 4.098 21.823 1.00 93.75 100 SER A C 1
ATOM 814 O O . SER A 1 100 ? -0.366 3.636 21.532 1.00 93.75 100 SER A O 1
ATOM 816 N N . ARG A 1 101 ? 0.976 4.611 23.037 1.00 96.19 101 ARG A N 1
ATOM 817 C CA . ARG A 1 101 ? -0.018 4.614 24.122 1.00 96.19 101 ARG A CA 1
ATOM 818 C C . ARG A 1 101 ? -1.297 5.371 23.746 1.00 96.19 101 ARG A C 1
ATOM 820 O O . ARG A 1 101 ? -2.393 4.968 24.119 1.00 96.19 101 ARG A O 1
ATOM 827 N N . ALA A 1 102 ? -1.174 6.491 23.032 1.00 93.50 102 ALA A N 1
ATOM 828 C CA . ALA A 1 102 ? -2.341 7.241 22.575 1.00 93.50 102 ALA A CA 1
ATOM 829 C C . ALA A 1 102 ? -3.106 6.482 21.479 1.00 93.50 102 ALA A C 1
ATOM 831 O O . ALA A 1 102 ? -4.334 6.539 21.453 1.00 93.50 102 ALA A O 1
ATOM 832 N N . HIS A 1 103 ? -2.400 5.746 20.614 1.00 94.50 103 HIS A N 1
ATOM 833 C CA . HIS A 1 103 ? -3.023 4.887 19.601 1.00 94.50 103 HIS A CA 1
ATOM 834 C C . HIS A 1 103 ? -3.814 3.747 20.233 1.00 94.50 103 HIS A C 1
ATOM 836 O O . HIS A 1 103 ? -4.954 3.526 19.842 1.00 94.50 103 HIS A O 1
ATOM 842 N N . GLU A 1 104 ? -3.247 3.068 21.232 1.00 95.88 104 GLU A N 1
ATOM 843 C CA . GLU A 1 104 ? -3.919 1.994 21.975 1.00 95.88 104 GLU A CA 1
ATOM 844 C C . GLU A 1 104 ? -5.218 2.488 22.619 1.00 95.88 104 GLU A C 1
ATOM 846 O O . GLU A 1 104 ? -6.271 1.878 22.445 1.00 95.88 104 GLU A O 1
ATOM 851 N N . ASN A 1 105 ? -5.177 3.647 23.282 1.00 95.50 105 ASN A N 1
ATOM 852 C CA . ASN A 1 105 ? -6.371 4.248 23.875 1.00 95.50 105 ASN A CA 1
ATOM 853 C C . ASN A 1 105 ? -7.431 4.593 22.817 1.00 95.50 105 ASN A C 1
ATOM 855 O O . ASN A 1 105 ? -8.615 4.337 23.021 1.00 95.50 105 ASN A O 1
ATOM 859 N N . ALA A 1 106 ? -7.016 5.161 21.681 1.00 94.25 106 ALA A N 1
ATOM 860 C CA . ALA A 1 106 ? -7.933 5.479 20.591 1.00 94.25 106 ALA A CA 1
ATOM 861 C C . ALA A 1 106 ? -8.556 4.214 19.974 1.00 94.25 106 ALA A C 1
ATOM 863 O O . ALA A 1 106 ? -9.744 4.214 19.658 1.00 94.25 106 ALA A O 1
ATOM 864 N N . LEU A 1 107 ? -7.788 3.127 19.843 1.00 94.69 107 LEU A N 1
ATOM 865 C CA . LEU A 1 107 ? -8.288 1.837 19.361 1.00 94.69 107 LEU A CA 1
ATOM 866 C C . LEU A 1 107 ? -9.382 1.269 20.267 1.00 94.69 107 LEU A C 1
ATOM 868 O O . LEU A 1 107 ? -10.379 0.772 19.750 1.00 94.69 107 LEU A O 1
ATOM 872 N N . VAL A 1 108 ? -9.236 1.381 21.591 1.00 96.38 108 VAL A N 1
ATOM 873 C CA . VAL A 1 108 ? -10.263 0.932 22.546 1.00 96.38 108 VAL A CA 1
ATOM 874 C C . VAL A 1 108 ? -11.585 1.672 22.330 1.00 96.38 108 VAL A C 1
ATOM 876 O O . VAL A 1 108 ? -12.641 1.042 22.302 1.00 96.38 108 VAL A O 1
ATOM 879 N N . GLU A 1 109 ? -11.553 2.993 22.142 1.00 94.75 109 GLU A N 1
ATOM 880 C CA . GLU A 1 109 ? -12.775 3.773 21.898 1.00 94.75 109 GLU A CA 1
ATOM 881 C C . GLU A 1 109 ? -13.435 3.415 20.560 1.00 94.75 109 GLU A C 1
ATOM 883 O O . GLU A 1 109 ? -14.652 3.249 20.498 1.00 94.75 109 GLU A O 1
ATOM 888 N N . LEU A 1 110 ? -12.642 3.201 19.505 1.00 92.44 110 LEU A N 1
ATOM 889 C CA . LEU A 1 110 ? -13.164 2.746 18.213 1.00 92.44 110 LEU A CA 1
ATOM 890 C C . LEU A 1 110 ? -13.788 1.344 18.302 1.00 92.44 110 LEU A C 1
ATOM 892 O O . LEU A 1 110 ? -14.823 1.091 17.693 1.00 92.44 110 LEU A O 1
ATOM 896 N N . GLN A 1 111 ? -13.186 0.429 19.067 1.00 92.50 111 GLN A N 1
ATOM 897 C CA . GLN A 1 111 ? -13.728 -0.917 19.272 1.00 92.50 111 GLN A CA 1
ATOM 898 C C . GLN A 1 111 ? -15.079 -0.885 19.987 1.00 92.50 111 GLN A C 1
ATOM 900 O O . GLN A 1 111 ? -15.999 -1.581 19.559 1.00 92.50 111 GLN A O 1
ATOM 905 N N . LYS A 1 112 ? -15.222 -0.050 21.024 1.00 94.62 112 LYS A N 1
ATOM 906 C CA . LYS A 1 112 ? -16.499 0.132 21.730 1.00 94.62 112 LYS A CA 1
ATOM 907 C C . LYS A 1 112 ? -17.602 0.605 20.787 1.00 94.62 112 LYS A C 1
ATOM 909 O O . LYS A 1 112 ? -18.690 0.034 20.813 1.00 94.62 112 LYS A O 1
ATOM 914 N N . ASP A 1 113 ? -17.308 1.598 19.946 1.00 90.38 113 ASP A N 1
ATOM 915 C CA . ASP A 1 113 ? -18.259 2.109 18.952 1.00 90.38 113 ASP A CA 1
ATOM 916 C C . ASP A 1 113 ? -18.649 1.021 17.940 1.00 90.38 113 ASP A C 1
ATOM 918 O O . ASP A 1 113 ? -19.832 0.790 17.710 1.00 90.38 113 ASP A O 1
ATOM 922 N N . ILE A 1 114 ? -17.685 0.260 17.410 1.00 85.06 114 ILE A N 1
ATOM 923 C CA . ILE A 1 114 ? -17.961 -0.856 16.488 1.00 85.06 114 ILE A CA 1
ATOM 924 C C . ILE A 1 114 ? -18.846 -1.922 17.146 1.00 85.06 114 ILE A C 1
ATOM 926 O O . ILE A 1 114 ? -19.764 -2.447 16.515 1.00 85.06 114 ILE A O 1
ATOM 930 N N . GLU A 1 115 ? -18.578 -2.281 18.400 1.00 92.44 115 GLU A N 1
ATOM 931 C CA . GLU A 1 115 ? -19.409 -3.229 19.143 1.00 92.44 115 GLU A CA 1
ATOM 932 C C . GLU A 1 115 ? -20.817 -2.689 19.389 1.00 92.44 115 GLU A C 1
ATOM 934 O O . GLU A 1 115 ? -21.791 -3.430 19.267 1.00 92.44 115 GLU A O 1
ATOM 939 N N . GLU A 1 116 ? -20.949 -1.406 19.713 1.00 91.69 116 GLU A N 1
ATOM 940 C CA . GLU A 1 116 ? -22.243 -0.755 19.876 1.00 91.69 116 GLU A CA 1
ATOM 941 C C . GLU A 1 116 ? -23.022 -0.710 18.563 1.00 91.69 116 GLU A C 1
ATOM 943 O O . GLU A 1 116 ? -24.197 -1.073 18.540 1.00 91.69 116 GLU A O 1
ATOM 948 N N . GLN A 1 117 ? -22.362 -0.387 17.452 1.00 82.06 117 GLN A N 1
ATOM 949 C CA . GLN A 1 117 ? -22.955 -0.476 16.125 1.00 82.06 117 GLN A CA 1
ATOM 950 C C . GLN A 1 117 ? -23.400 -1.903 15.810 1.00 82.06 117 GLN A C 1
ATOM 952 O O . GLN A 1 117 ? -24.510 -2.076 15.325 1.00 82.06 117 GLN A O 1
ATOM 957 N N . LYS A 1 118 ? -22.611 -2.938 16.127 1.00 81.31 118 LYS A N 1
ATOM 958 C CA . LYS A 1 118 ? -23.019 -4.348 15.957 1.00 81.31 118 LYS A CA 1
ATOM 959 C C . LYS A 1 118 ? -24.228 -4.731 16.814 1.00 81.31 118 LYS A C 1
ATOM 961 O O . LYS A 1 118 ? -25.038 -5.533 16.375 1.00 81.31 118 LYS A O 1
ATOM 966 N N . ARG A 1 119 ? -24.357 -4.173 18.023 1.00 83.19 119 ARG A N 1
ATOM 967 C CA . ARG A 1 119 ? -25.530 -4.389 18.892 1.00 83.19 119 ARG A CA 1
ATOM 968 C C . ARG A 1 119 ? -26.775 -3.661 18.380 1.00 83.19 119 ARG A C 1
ATOM 970 O O . ARG A 1 119 ? -27.876 -4.188 18.501 1.00 83.19 119 ARG A O 1
ATOM 977 N N . ASN A 1 120 ? -26.596 -2.458 17.836 1.00 78.38 120 ASN A N 1
ATOM 978 C CA . ASN A 1 120 ? -27.680 -1.575 17.397 1.00 78.38 120 ASN A CA 1
ATOM 979 C C . ASN A 1 120 ? -28.088 -1.799 15.933 1.00 78.38 120 ASN A C 1
ATOM 981 O O . ASN A 1 120 ? -29.179 -1.404 15.525 1.00 78.38 120 ASN A O 1
ATOM 985 N N . SER A 1 121 ? -27.228 -2.423 15.131 1.00 60.50 121 SER A N 1
ATOM 986 C CA . SER A 1 121 ? -27.571 -2.895 13.796 1.00 60.50 121 SER A CA 1
ATOM 987 C C . SER A 1 121 ? -28.278 -4.242 13.907 1.00 60.50 121 SER A C 1
ATOM 989 O O . SER A 1 121 ? -27.774 -5.186 14.509 1.00 60.50 121 SER A O 1
ATOM 991 N N . VAL A 1 122 ? -29.463 -4.341 13.301 1.00 55.41 122 VAL A N 1
ATOM 992 C CA . VAL A 1 122 ? -30.123 -5.621 13.012 1.00 55.41 122 VAL A CA 1
ATOM 993 C C . VAL A 1 122 ? -29.314 -6.329 11.918 1.00 55.41 122 VAL A C 1
ATOM 995 O O . VAL A 1 122 ? -29.703 -6.351 10.756 1.00 55.41 122 VAL A O 1
ATOM 998 N N . LEU A 1 123 ? -28.142 -6.842 12.277 1.00 45.84 123 LEU A N 1
ATOM 999 C CA . LEU A 1 123 ? -27.350 -7.769 11.476 1.00 45.84 123 LEU A CA 1
ATOM 1000 C C . LEU A 1 123 ? -27.148 -9.035 12.307 1.00 45.84 123 LEU A C 1
ATOM 1002 O O . LEU A 1 123 ? -26.086 -9.285 12.878 1.00 45.84 123 LEU A O 1
ATOM 1006 N N . GLY A 1 124 ? -28.245 -9.791 12.393 1.00 39.88 124 GLY A N 1
ATOM 1007 C CA . GLY A 1 124 ? -28.163 -11.245 12.288 1.00 39.88 124 GLY A CA 1
ATOM 1008 C C . GLY A 1 124 ? -27.939 -11.657 10.838 1.00 39.88 124 GLY A C 1
ATOM 1009 O O . GLY A 1 124 ? -28.188 -10.818 9.940 1.00 39.88 124 GLY A O 1
#

pLDDT: mean 79.98, std 13.97, range [39.88, 97.25]

Radius of gyration: 20.07 Å; chains: 1; bounding box: 47×33×54 Å